Protein AF-A0A518LK91-F1 (afdb_monomer_lite)

pLDDT: mean 70.72, std 19.87, range [37.5, 97.94]

Sequence (184 aa):
MTPCEQTTQWIDAWLDNELSAEDDARLTDHCAACDACRRAWVAARALQRDFDQLAAAAERIVSDKPASRVTQEFKRQNHPTSRTWVWRIAAAVALATTIALATREFGGRPSVAPIESHSHTPVHADSEGKAAYVVADAEGIVLRHPSHGLAVQYATNRPSVQVIWLYEPTPQNESPAATTAPGA

Secondary structure (DSSP, 8-state):
--HHHHHHHHHHHHHTT---HHHHHHHHHHHHH-HHHHHHHHHHHHHHHHHHHHHHHHHHHHHS---THHHHHHTTS-----HHHHHHHHHHHHHHHHHHHHHHHH---------------------SSS--PEEEESTT-----TTS-EEEEEP-SSTT--EEEEEPPPP---------PPP-

Foldseek 3Di:
DDLLVVLVVQLVCVLVVNHDPVVVVVNVVVLVVDVVSVVVNVVSVVVSVVVVVVVVVVCVVVVPPPPCVVVVVVVPDDPPPDPVVVVVVVVVVVVVVVVVVCCVVPDDDPPDDDDPDDPDDDPDDDDDDDFDEDEDEPPDDDDPDLQGWYWYWDDDPDPVDIDIDTDDRDPPPPDPPDPDDDDD

Radius of gyration: 32.51 Å; chains: 1; bounding box: 63×72×93 Å

Structure (mmCIF, N/CA/C/O backbone):
data_AF-A0A518LK91-F1
#
_entry.id   AF-A0A518LK91-F1
#
loop_
_atom_site.group_PDB
_atom_site.id
_atom_site.type_symbol
_atom_site.label_atom_id
_atom_site.label_alt_id
_atom_site.label_comp_id
_atom_site.label_asym_id
_atom_site.label_entity_id
_atom_site.label_seq_id
_atom_site.pdbx_PDB_ins_code
_atom_site.Cartn_x
_atom_site.Cartn_y
_atom_site.Cartn_z
_atom_site.occupancy
_atom_site.B_iso_or_equiv
_atom_site.auth_seq_id
_atom_site.auth_comp_id
_atom_site.auth_asym_id
_atom_site.auth_atom_id
_atom_site.pdbx_PDB_model_num
ATOM 1 N N . MET A 1 1 ? 26.476 5.499 -10.824 1.00 67.56 1 MET A N 1
ATOM 2 C CA . MET A 1 1 ? 25.179 4.839 -10.603 1.00 67.56 1 MET A CA 1
ATOM 3 C C . MET A 1 1 ? 24.819 4.098 -11.868 1.00 67.56 1 MET A C 1
ATOM 5 O O . MET A 1 1 ? 25.008 4.657 -12.947 1.00 67.56 1 MET A O 1
ATOM 9 N N . THR A 1 2 ? 24.419 2.837 -11.767 1.00 88.88 2 THR A N 1
ATOM 10 C CA . THR A 1 2 ? 24.032 2.061 -12.952 1.00 88.88 2 THR A CA 1
ATOM 11 C C . THR A 1 2 ? 22.631 2.476 -13.428 1.00 88.88 2 THR A C 1
ATOM 13 O O . THR A 1 2 ? 21.827 2.947 -12.622 1.00 88.88 2 THR A O 1
ATOM 16 N N . PRO A 1 3 ? 22.294 2.313 -14.722 1.00 87.06 3 PRO A N 1
ATOM 17 C CA . PRO A 1 3 ? 20.954 2.633 -15.227 1.00 87.06 3 PRO A CA 1
ATOM 18 C C . PRO A 1 3 ? 19.837 1.881 -14.486 1.00 87.06 3 PRO A C 1
ATOM 20 O O . PRO A 1 3 ? 18.766 2.433 -14.245 1.00 87.06 3 PRO A O 1
ATOM 23 N N . CYS A 1 4 ? 20.107 0.643 -14.062 1.00 95.00 4 CYS A N 1
ATOM 24 C CA . CYS A 1 4 ? 19.163 -0.155 -13.285 1.00 95.00 4 CYS A CA 1
ATOM 25 C C . CYS A 1 4 ? 18.962 0.400 -11.864 1.00 95.00 4 CYS A C 1
ATOM 27 O O . CYS A 1 4 ? 17.829 0.464 -11.405 1.00 95.00 4 CYS A O 1
ATOM 29 N N . GLU A 1 5 ? 20.026 0.846 -11.185 1.00 94.88 5 GLU A N 1
ATOM 30 C CA . GLU A 1 5 ? 19.919 1.504 -9.868 1.00 94.88 5 GLU A CA 1
ATOM 31 C C . GLU A 1 5 ? 19.099 2.797 -9.941 1.00 94.88 5 GLU A C 1
ATOM 33 O O . GLU A 1 5 ? 18.259 3.044 -9.080 1.00 94.88 5 GLU A O 1
ATOM 38 N N . GLN A 1 6 ? 19.313 3.604 -10.986 1.00 95.50 6 GLN A N 1
ATOM 39 C CA . GLN A 1 6 ? 18.531 4.821 -11.222 1.00 95.50 6 GLN A CA 1
ATOM 40 C C . GLN A 1 6 ? 17.053 4.506 -11.451 1.00 95.50 6 GLN A C 1
ATOM 42 O O . GLN A 1 6 ? 16.183 5.200 -10.936 1.00 95.50 6 GLN A O 1
ATOM 47 N N . THR A 1 7 ? 16.776 3.430 -12.186 1.00 95.88 7 THR A N 1
ATOM 48 C CA . THR A 1 7 ? 15.410 2.982 -12.448 1.00 95.88 7 THR A CA 1
ATOM 49 C C . THR A 1 7 ? 14.706 2.569 -11.162 1.00 95.88 7 THR A C 1
ATOM 51 O O . THR A 1 7 ? 13.553 2.933 -10.975 1.00 95.88 7 THR A O 1
ATOM 54 N N . THR A 1 8 ? 15.386 1.870 -10.249 1.00 95.44 8 THR A N 1
ATOM 55 C CA . THR A 1 8 ? 14.811 1.543 -8.936 1.00 95.44 8 THR A CA 1
ATOM 56 C C . THR A 1 8 ? 14.416 2.804 -8.171 1.00 95.44 8 THR A C 1
ATOM 58 O O . THR A 1 8 ? 13.296 2.879 -7.686 1.00 95.44 8 THR A O 1
ATOM 61 N N . GLN A 1 9 ? 15.270 3.833 -8.153 1.00 96.62 9 GLN A N 1
ATOM 62 C CA . GLN A 1 9 ? 14.928 5.108 -7.508 1.00 96.62 9 GLN A CA 1
ATOM 63 C C . GLN A 1 9 ? 13.726 5.797 -8.161 1.00 96.62 9 GLN A C 1
ATOM 65 O O . GLN A 1 9 ? 12.906 6.381 -7.462 1.00 96.62 9 GLN A O 1
ATOM 70 N N . TRP A 1 10 ? 13.597 5.726 -9.489 1.00 97.69 10 TRP A N 1
ATOM 71 C CA . TRP A 1 10 ? 12.411 6.244 -10.175 1.00 97.69 10 TRP A CA 1
ATOM 72 C C . TRP A 1 10 ? 11.146 5.449 -9.838 1.00 97.69 10 TRP A C 1
ATOM 74 O O . TRP A 1 10 ? 10.084 6.046 -9.702 1.00 97.69 10 TRP A O 1
ATOM 84 N N . ILE A 1 11 ? 11.245 4.125 -9.680 1.00 97.12 11 ILE A N 1
ATOM 85 C CA . ILE A 1 11 ? 10.119 3.285 -9.246 1.00 97.12 11 ILE A CA 1
ATOM 86 C C . ILE A 1 11 ? 9.677 3.672 -7.830 1.00 97.12 11 ILE A C 1
ATOM 88 O O . ILE A 1 11 ? 8.478 3.818 -7.599 1.00 97.12 11 ILE A O 1
ATOM 92 N N . ASP A 1 12 ? 10.624 3.873 -6.913 1.00 96.25 12 ASP A N 1
ATOM 93 C CA . ASP A 1 12 ? 10.333 4.290 -5.538 1.00 96.25 12 ASP A CA 1
ATOM 94 C C . ASP A 1 12 ? 9.685 5.685 -5.518 1.00 96.25 12 ASP A C 1
ATOM 96 O O . ASP A 1 12 ? 8.592 5.854 -4.983 1.00 96.25 12 ASP A O 1
ATOM 100 N N . ALA A 1 13 ? 10.276 6.658 -6.221 1.00 96.50 13 ALA A N 1
ATOM 101 C CA . ALA A 1 13 ? 9.704 7.999 -6.348 1.00 96.50 13 ALA A CA 1
ATOM 102 C C . ALA A 1 13 ? 8.304 7.988 -6.988 1.00 96.50 13 ALA A C 1
ATOM 104 O O . ALA A 1 13 ? 7.465 8.826 -6.669 1.00 96.50 13 ALA A O 1
ATOM 105 N N . TRP A 1 14 ? 8.016 7.042 -7.887 1.00 96.69 14 TRP A N 1
ATOM 106 C CA . TRP A 1 14 ? 6.672 6.887 -8.440 1.00 96.69 14 TRP A CA 1
ATOM 107 C C . TRP A 1 14 ? 5.667 6.361 -7.417 1.00 96.69 14 TRP A C 1
ATOM 109 O O . TRP A 1 14 ? 4.545 6.866 -7.380 1.00 96.69 14 TRP A O 1
ATOM 119 N N . LEU A 1 15 ? 6.052 5.388 -6.583 1.00 95.50 15 LEU A N 1
ATOM 120 C CA . LEU A 1 15 ? 5.200 4.889 -5.496 1.00 95.50 15 LEU A CA 1
ATOM 121 C C . LEU A 1 15 ? 4.830 6.016 -4.520 1.00 95.50 15 LEU A C 1
ATOM 123 O O . LEU A 1 15 ? 3.692 6.083 -4.055 1.00 95.50 15 LEU A O 1
ATOM 127 N N . ASP A 1 16 ? 5.755 6.947 -4.294 1.00 95.44 16 ASP A N 1
ATOM 128 C CA . ASP A 1 16 ? 5.549 8.115 -3.436 1.00 95.44 16 ASP A CA 1
ATOM 129 C C . ASP A 1 16 ? 4.806 9.279 -4.135 1.00 95.44 16 ASP A C 1
ATOM 131 O O . ASP A 1 16 ? 4.502 10.291 -3.506 1.00 95.44 16 ASP A O 1
ATOM 135 N N . ASN A 1 17 ? 4.439 9.141 -5.418 1.00 93.81 17 ASN A N 1
ATOM 136 C CA . ASN A 1 17 ? 3.891 10.208 -6.277 1.00 93.81 17 ASN A CA 1
ATOM 137 C C . ASN A 1 17 ? 4.816 11.434 -6.436 1.00 93.81 17 ASN A C 1
ATOM 139 O O . ASN A 1 17 ? 4.355 12.541 -6.722 1.00 93.81 17 ASN A O 1
ATOM 143 N N . GLU A 1 18 ? 6.124 11.242 -6.287 1.00 96.56 18 GLU A N 1
ATOM 144 C CA . GLU A 1 18 ? 7.158 12.276 -6.418 1.00 96.56 18 GLU A CA 1
ATOM 145 C C . GLU A 1 18 ? 7.891 12.223 -7.770 1.00 96.56 18 GLU A C 1
ATOM 147 O O . GLU A 1 18 ? 8.792 13.024 -8.032 1.00 96.56 18 GLU A O 1
ATOM 152 N N . LEU A 1 19 ? 7.516 11.298 -8.661 1.00 96.06 19 LEU A N 1
ATOM 153 C CA . LEU A 1 19 ? 8.156 11.165 -9.967 1.00 96.06 19 LEU A CA 1
ATOM 154 C C . LEU A 1 19 ? 7.708 12.265 -10.941 1.00 96.06 19 LEU A C 1
ATOM 156 O O . LEU A 1 19 ? 6.518 12.480 -11.179 1.00 96.06 19 LEU A O 1
ATOM 160 N N . SER A 1 20 ? 8.682 12.938 -11.555 1.00 96.00 20 SER A N 1
ATOM 161 C CA . SER A 1 20 ? 8.429 13.933 -12.597 1.00 96.00 20 SER A CA 1
ATOM 162 C C . SER A 1 20 ? 7.960 13.279 -13.907 1.00 96.00 20 SER A C 1
ATOM 164 O O . SER A 1 20 ? 8.291 12.131 -14.201 1.00 96.00 20 SER A O 1
ATOM 166 N N . ALA A 1 21 ? 7.237 14.022 -14.752 1.00 94.06 21 ALA A N 1
ATOM 167 C CA . ALA A 1 21 ? 6.805 13.516 -16.061 1.00 94.06 21 ALA A CA 1
ATOM 168 C C . ALA A 1 21 ? 7.984 13.191 -17.001 1.00 94.06 21 ALA A C 1
ATOM 170 O O . ALA A 1 21 ? 7.893 12.288 -17.832 1.00 94.06 21 ALA A O 1
ATOM 171 N N . GLU A 1 22 ? 9.098 13.918 -16.872 1.00 94.38 22 GLU A N 1
ATOM 172 C CA . GLU A 1 22 ? 10.315 13.655 -17.646 1.00 94.38 22 GLU A CA 1
ATOM 173 C C . GLU A 1 22 ? 10.968 12.331 -17.230 1.00 94.38 22 GLU A C 1
ATOM 175 O O . GLU A 1 22 ? 11.407 11.557 -18.084 1.00 94.38 22 GLU A O 1
ATOM 180 N N . ASP A 1 23 ? 11.003 12.047 -15.928 1.00 95.38 23 ASP A N 1
ATOM 181 C CA . ASP A 1 23 ? 11.584 10.812 -15.405 1.00 95.38 23 ASP A CA 1
ATOM 182 C C . ASP A 1 23 ? 10.658 9.605 -15.598 1.00 95.38 23 ASP A C 1
ATOM 184 O O . ASP A 1 23 ? 11.152 8.506 -15.837 1.00 95.38 23 ASP A O 1
ATOM 188 N N . ASP A 1 24 ? 9.335 9.792 -15.615 1.00 95.38 24 ASP A N 1
ATOM 189 C CA . ASP A 1 24 ? 8.375 8.734 -15.972 1.00 95.38 24 ASP A CA 1
ATOM 190 C C . ASP A 1 24 ? 8.572 8.236 -17.415 1.00 95.38 24 ASP A C 1
ATOM 192 O O . ASP A 1 24 ? 8.578 7.027 -17.681 1.00 95.38 24 ASP A O 1
ATOM 196 N N . ALA A 1 25 ? 8.841 9.151 -18.353 1.00 95.50 25 ALA A N 1
ATOM 197 C CA . ALA A 1 25 ? 9.174 8.784 -19.727 1.00 95.50 25 ALA A CA 1
ATOM 198 C C . ALA A 1 25 ? 10.480 7.970 -19.798 1.00 95.50 25 ALA A C 1
ATOM 200 O O . ALA A 1 25 ? 10.547 6.966 -20.511 1.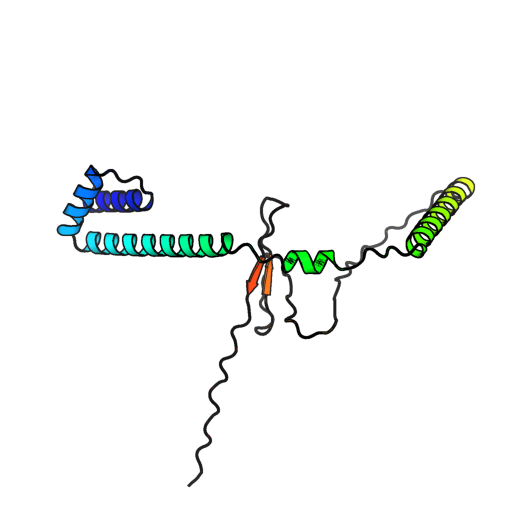00 95.50 25 ALA A O 1
ATOM 201 N N . ARG A 1 26 ? 11.503 8.358 -19.024 1.00 95.12 26 ARG A N 1
ATOM 202 C CA . ARG A 1 26 ? 12.794 7.647 -18.959 1.00 95.12 26 ARG A CA 1
ATOM 203 C C . ARG A 1 26 ? 12.679 6.277 -18.296 1.00 95.12 26 ARG A C 1
ATOM 205 O O . ARG A 1 26 ? 13.283 5.317 -18.772 1.00 95.12 26 ARG A O 1
ATOM 212 N N . LEU A 1 27 ? 11.889 6.173 -17.230 1.00 96.12 27 LEU A N 1
ATOM 213 C CA . LEU A 1 27 ? 11.551 4.912 -16.575 1.00 96.12 27 LEU A CA 1
ATOM 214 C C . LEU A 1 27 ? 10.864 3.965 -17.563 1.00 96.12 27 LEU A C 1
ATOM 216 O O . LEU A 1 27 ? 11.262 2.807 -17.699 1.00 96.12 27 LEU A O 1
ATOM 220 N N . THR A 1 28 ? 9.882 4.473 -18.307 1.00 95.31 28 THR A N 1
ATOM 221 C CA . THR A 1 28 ? 9.158 3.693 -19.316 1.00 95.31 28 THR A CA 1
ATOM 222 C C . THR A 1 28 ? 10.085 3.201 -20.430 1.00 95.31 28 THR A C 1
ATOM 224 O O . THR A 1 28 ? 10.029 2.021 -20.786 1.00 95.31 28 THR A O 1
ATOM 227 N N . ASP A 1 29 ? 10.974 4.060 -20.936 1.00 96.56 29 ASP A N 1
ATOM 228 C CA . ASP A 1 29 ? 11.963 3.700 -21.961 1.00 96.56 29 ASP A CA 1
ATOM 229 C C . ASP A 1 29 ? 12.936 2.618 -21.460 1.00 96.56 29 ASP A C 1
ATOM 231 O O . ASP A 1 29 ? 13.141 1.588 -22.110 1.00 96.56 29 ASP A O 1
ATOM 235 N N . HIS A 1 30 ? 13.453 2.760 -20.235 1.00 96.75 30 HIS A N 1
ATOM 236 C CA . HIS A 1 30 ? 14.333 1.748 -19.654 1.00 96.75 30 HIS A CA 1
ATOM 237 C C . HIS A 1 30 ? 13.618 0.408 -19.425 1.00 96.75 30 HIS A C 1
ATOM 239 O O . HIS A 1 30 ? 14.158 -0.654 -19.745 1.00 96.75 30 HIS A O 1
ATOM 245 N N . CYS A 1 31 ? 12.382 0.426 -18.920 1.00 97.00 31 CYS A N 1
ATOM 246 C CA . CYS A 1 31 ? 11.567 -0.779 -18.756 1.00 97.00 31 CYS A CA 1
ATOM 247 C C . CYS A 1 31 ? 11.222 -1.447 -20.098 1.00 97.00 31 CYS A C 1
ATOM 249 O O . CYS A 1 31 ? 10.992 -2.660 -20.132 1.00 97.00 31 CYS A O 1
ATOM 251 N N . ALA A 1 32 ? 11.209 -0.712 -21.213 1.00 96.75 32 ALA A N 1
ATOM 252 C CA . ALA A 1 32 ? 11.073 -1.309 -22.539 1.00 96.75 32 ALA A CA 1
ATOM 253 C C . ALA A 1 32 ? 12.324 -2.118 -22.927 1.00 96.75 32 ALA A C 1
ATOM 255 O O . ALA A 1 32 ? 12.188 -3.191 -23.511 1.00 96.75 32 ALA A O 1
ATOM 256 N N . ALA A 1 33 ? 13.520 -1.680 -22.528 1.00 96.38 33 ALA A N 1
ATOM 257 C CA . ALA A 1 33 ? 14.782 -2.352 -22.847 1.00 96.38 33 ALA A CA 1
ATOM 258 C C . ALA A 1 33 ? 15.219 -3.427 -21.827 1.00 96.38 33 ALA A C 1
ATOM 260 O O . ALA A 1 33 ? 15.935 -4.360 -22.191 1.00 96.38 33 ALA A O 1
ATOM 261 N N . CYS A 1 34 ? 14.806 -3.322 -20.560 1.00 97.75 34 CYS A N 1
ATOM 262 C CA . CYS A 1 34 ? 15.278 -4.179 -19.468 1.00 97.75 34 CYS A CA 1
ATOM 263 C C . CYS A 1 34 ? 14.144 -5.000 -18.833 1.00 97.75 34 CYS A C 1
ATOM 265 O O . CYS A 1 34 ? 13.328 -4.480 -18.068 1.00 97.75 34 CYS A O 1
ATOM 267 N N . ASP A 1 35 ? 14.127 -6.316 -19.074 1.00 97.81 35 ASP A N 1
ATOM 268 C CA . ASP A 1 35 ? 13.084 -7.217 -18.554 1.00 97.81 35 ASP A CA 1
ATOM 269 C C . ASP A 1 35 ? 13.068 -7.320 -17.019 1.00 97.81 35 ASP A C 1
ATOM 271 O O . ASP A 1 35 ? 12.011 -7.506 -16.410 1.00 97.81 35 ASP A O 1
ATOM 275 N N . ALA A 1 36 ? 14.227 -7.202 -16.364 1.00 96.56 36 ALA A N 1
ATOM 276 C CA . ALA A 1 36 ? 14.303 -7.217 -14.904 1.00 96.56 36 ALA A CA 1
ATOM 277 C C . ALA A 1 36 ? 13.586 -5.998 -14.305 1.00 96.56 36 ALA A C 1
ATOM 279 O O . ALA A 1 36 ? 12.691 -6.161 -13.473 1.00 96.56 36 ALA A O 1
ATOM 280 N N . CYS A 1 37 ? 13.907 -4.801 -14.798 1.00 97.38 37 CYS A N 1
ATOM 281 C CA . CYS A 1 37 ? 13.259 -3.561 -14.383 1.00 97.38 37 CYS A CA 1
ATOM 282 C C . CYS A 1 37 ? 11.781 -3.524 -14.786 1.00 97.38 37 CYS A C 1
ATOM 284 O O . CYS A 1 37 ? 10.951 -3.054 -14.014 1.00 97.38 37 CYS A O 1
ATOM 286 N N . ARG A 1 38 ? 11.411 -4.088 -15.944 1.00 97.94 38 ARG A N 1
ATOM 287 C CA . ARG A 1 38 ? 10.003 -4.220 -16.349 1.00 97.94 38 ARG A CA 1
ATOM 288 C C . ARG A 1 38 ? 9.192 -5.038 -15.348 1.00 97.94 38 ARG A C 1
ATOM 290 O O . ARG A 1 38 ? 8.091 -4.639 -14.983 1.00 97.94 38 ARG A O 1
ATOM 297 N N . ARG A 1 39 ? 9.725 -6.174 -14.887 1.00 97.94 39 ARG A N 1
ATOM 298 C CA . ARG A 1 39 ? 9.055 -7.012 -13.878 1.00 97.94 39 ARG A CA 1
ATOM 299 C C . ARG A 1 39 ? 8.913 -6.288 -12.543 1.00 97.94 39 ARG A C 1
ATOM 301 O O . ARG A 1 39 ? 7.832 -6.334 -11.964 1.00 97.94 39 ARG A O 1
ATOM 308 N N . ALA A 1 40 ? 9.963 -5.599 -12.095 1.00 97.12 40 ALA A N 1
ATOM 309 C CA . ALA A 1 40 ? 9.909 -4.782 -10.884 1.00 97.12 40 ALA A CA 1
ATOM 310 C C . ALA A 1 40 ? 8.828 -3.694 -10.993 1.00 97.12 40 ALA A C 1
ATOM 312 O O . ALA A 1 40 ? 8.008 -3.540 -10.093 1.00 97.12 40 ALA A O 1
ATOM 313 N N . TRP A 1 41 ? 8.751 -3.019 -12.139 1.00 97.19 41 TRP A N 1
ATOM 314 C CA . TRP A 1 41 ? 7.755 -1.984 -12.389 1.00 97.19 41 TRP A CA 1
ATOM 315 C C . TRP A 1 41 ? 6.313 -2.505 -12.397 1.00 97.19 41 TRP A C 1
ATOM 317 O O . TRP A 1 41 ? 5.416 -1.902 -11.809 1.00 97.19 41 TRP A O 1
ATOM 327 N N . VAL A 1 42 ? 6.080 -3.665 -13.015 1.00 97.62 42 VAL A N 1
ATOM 328 C CA . VAL A 1 42 ? 4.767 -4.329 -12.984 1.00 97.62 42 VAL A CA 1
ATOM 329 C C . VAL A 1 42 ? 4.372 -4.708 -11.553 1.00 97.62 42 VAL A C 1
ATOM 331 O O . VAL A 1 42 ? 3.210 -4.534 -11.185 1.00 97.62 42 VAL A O 1
ATOM 334 N N . ALA A 1 43 ? 5.319 -5.188 -10.742 1.00 97.12 43 ALA A N 1
ATOM 335 C CA . ALA A 1 43 ? 5.074 -5.508 -9.338 1.00 97.12 43 ALA A CA 1
ATOM 336 C C . ALA A 1 43 ? 4.737 -4.254 -8.513 1.00 97.12 43 ALA A C 1
ATOM 338 O O . ALA A 1 43 ? 3.754 -4.268 -7.775 1.00 97.12 43 ALA A O 1
ATOM 339 N N . ALA A 1 44 ? 5.468 -3.151 -8.701 1.00 96.38 44 ALA A N 1
ATOM 340 C CA . ALA A 1 44 ? 5.177 -1.871 -8.051 1.00 96.38 44 ALA A CA 1
ATOM 341 C C . ALA A 1 44 ? 3.768 -1.356 -8.401 1.00 96.38 44 ALA A C 1
ATOM 343 O O . ALA A 1 44 ? 2.999 -0.978 -7.521 1.00 96.38 44 ALA A O 1
ATOM 344 N N . ARG A 1 45 ? 3.359 -1.445 -9.674 1.00 96.44 45 ARG A N 1
ATOM 345 C CA . ARG A 1 45 ? 1.989 -1.097 -10.099 1.00 96.44 45 ARG A CA 1
ATOM 346 C C . ARG A 1 45 ? 0.915 -2.022 -9.532 1.00 96.44 45 ARG A C 1
ATOM 348 O O . ARG A 1 45 ? -0.233 -1.610 -9.383 1.00 96.44 45 ARG A O 1
ATOM 355 N N . ALA A 1 46 ? 1.231 -3.291 -9.281 1.00 96.94 46 ALA A N 1
ATOM 356 C CA . ALA A 1 46 ? 0.309 -4.186 -8.588 1.00 96.94 46 ALA A CA 1
ATOM 357 C C . ALA A 1 46 ? 0.130 -3.749 -7.129 1.00 96.94 46 ALA A C 1
ATOM 359 O O . ALA A 1 46 ? -1.005 -3.563 -6.707 1.00 96.94 46 ALA A O 1
ATOM 360 N N . LEU A 1 47 ? 1.233 -3.465 -6.434 1.00 95.25 47 LEU A N 1
ATOM 361 C CA . LEU A 1 47 ? 1.218 -2.978 -5.056 1.00 95.25 47 LEU A CA 1
ATOM 362 C C . LEU A 1 47 ? 0.418 -1.673 -4.905 1.00 95.25 47 LEU A C 1
ATOM 364 O O . LEU A 1 47 ? -0.418 -1.573 -4.012 1.00 95.25 47 LEU A O 1
ATOM 368 N N . GLN A 1 48 ? 0.606 -0.707 -5.809 1.00 95.81 48 GLN A N 1
ATOM 369 C CA . GLN A 1 48 ? -0.152 0.549 -5.780 1.00 95.81 48 GLN A CA 1
ATOM 370 C C . GLN A 1 48 ? -1.665 0.314 -5.899 1.00 95.81 48 GLN A C 1
ATOM 372 O O . GLN A 1 48 ? -2.448 0.891 -5.150 1.00 95.81 48 GLN A O 1
ATOM 377 N N . ARG A 1 49 ? -2.087 -0.597 -6.787 1.00 96.19 49 ARG A N 1
ATOM 378 C CA . ARG A 1 49 ? -3.507 -0.956 -6.935 1.00 96.19 49 ARG A CA 1
ATOM 379 C C . ARG A 1 49 ? -4.077 -1.616 -5.683 1.00 96.19 49 ARG A C 1
ATOM 381 O O . ARG A 1 49 ? -5.260 -1.432 -5.400 1.00 96.19 49 ARG A O 1
ATOM 388 N N . ASP A 1 50 ? -3.275 -2.392 -4.963 1.00 95.69 50 ASP A N 1
ATOM 389 C CA . ASP A 1 50 ? -3.701 -3.001 -3.703 1.00 95.69 50 ASP A CA 1
ATOM 390 C C . ASP A 1 50 ? -3.896 -1.924 -2.624 1.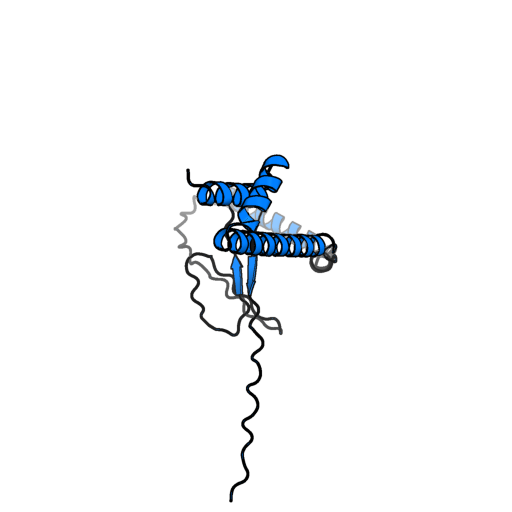00 95.69 50 ASP A C 1
ATOM 392 O O . ASP A 1 50 ? -4.898 -1.951 -1.905 1.00 95.69 50 ASP A O 1
ATOM 396 N N . PHE A 1 51 ? -3.013 -0.919 -2.566 1.00 93.75 51 PHE A N 1
ATOM 397 C CA . PHE A 1 51 ? -3.199 0.245 -1.695 1.00 93.75 51 PHE A CA 1
ATOM 398 C C . PHE A 1 51 ? -4.452 1.049 -2.047 1.00 93.75 51 PHE A C 1
ATOM 400 O O . PHE A 1 51 ? -5.217 1.387 -1.144 1.00 93.75 51 PHE A O 1
ATOM 407 N N . ASP A 1 52 ? -4.723 1.283 -3.330 1.00 94.44 52 ASP A N 1
ATOM 408 C CA . ASP A 1 52 ? -5.940 1.979 -3.768 1.00 94.44 52 ASP A CA 1
ATOM 409 C C . ASP A 1 52 ? -7.211 1.206 -3.372 1.00 94.44 52 ASP A C 1
ATOM 411 O O . ASP A 1 52 ? -8.195 1.787 -2.908 1.00 94.44 52 ASP A O 1
ATOM 415 N N . GLN A 1 53 ? -7.197 -0.126 -3.496 1.00 94.50 53 GLN A N 1
ATOM 416 C CA . GLN A 1 53 ? -8.313 -0.975 -3.065 1.00 94.50 53 GLN A CA 1
ATOM 417 C C . GLN A 1 53 ? -8.522 -0.936 -1.550 1.00 94.50 53 GLN A C 1
ATOM 419 O O . GLN A 1 53 ? -9.667 -0.879 -1.089 1.00 94.50 53 GLN A O 1
ATOM 424 N N . LEU A 1 54 ? -7.435 -0.951 -0.773 1.00 93.88 54 LEU A N 1
ATOM 425 C CA . LEU A 1 54 ? -7.485 -0.809 0.681 1.00 93.88 54 LEU A CA 1
ATOM 426 C C . LEU A 1 54 ? -8.015 0.569 1.085 1.00 93.88 54 LEU A C 1
ATOM 428 O O . LEU A 1 54 ? -8.878 0.647 1.960 1.00 93.88 54 LEU A O 1
ATOM 432 N N . ALA A 1 55 ? -7.571 1.636 0.420 1.00 93.25 55 ALA A N 1
ATOM 433 C CA . ALA A 1 55 ? -8.069 2.989 0.643 1.00 93.25 55 ALA A CA 1
ATOM 434 C C . ALA A 1 55 ? -9.575 3.082 0.350 1.00 93.25 55 ALA A C 1
ATOM 436 O O . ALA A 1 55 ? -10.341 3.546 1.195 1.00 93.25 55 ALA A O 1
ATOM 437 N N . ALA A 1 56 ? -10.031 2.532 -0.779 1.00 91.75 56 ALA A N 1
ATOM 438 C CA . ALA A 1 56 ? -11.451 2.478 -1.128 1.00 91.75 56 ALA A CA 1
ATOM 439 C C . ALA A 1 56 ? -12.278 1.613 -0.155 1.00 91.75 56 ALA A C 1
ATOM 441 O O . ALA A 1 56 ? -13.459 1.873 0.085 1.00 91.75 56 ALA A O 1
ATOM 442 N N . ALA A 1 57 ? -11.699 0.550 0.410 1.00 88.75 57 ALA A N 1
ATOM 443 C CA . ALA A 1 57 ? -12.345 -0.239 1.457 1.00 88.75 57 ALA A CA 1
ATOM 444 C C . ALA A 1 57 ? -12.460 0.544 2.773 1.00 88.75 57 ALA A C 1
ATOM 446 O O . ALA A 1 57 ? -13.529 0.549 3.384 1.00 88.75 57 ALA A O 1
ATOM 447 N N . ALA A 1 58 ? -11.400 1.244 3.176 1.00 88.19 58 ALA A N 1
ATOM 448 C CA . ALA A 1 58 ? -11.401 2.090 4.363 1.00 88.19 58 ALA A CA 1
ATOM 449 C C . ALA A 1 58 ? -12.420 3.232 4.240 1.00 88.19 58 ALA A C 1
ATOM 451 O O . ALA A 1 58 ? -13.189 3.473 5.170 1.00 88.19 58 ALA A O 1
ATOM 452 N N . GLU A 1 59 ? -12.495 3.883 3.078 1.00 90.69 59 GLU A N 1
ATOM 453 C CA . GLU A 1 59 ? -13.467 4.947 2.826 1.00 90.69 59 GLU A CA 1
ATOM 454 C C . GLU A 1 59 ? -14.910 4.439 2.909 1.00 90.69 59 GLU A C 1
ATOM 456 O O . GLU A 1 59 ? -15.759 5.122 3.482 1.00 90.69 59 GLU A O 1
ATOM 461 N N . ARG A 1 60 ? -15.192 3.216 2.436 1.00 85.31 60 ARG A N 1
ATOM 462 C CA . ARG A 1 60 ? -16.507 2.576 2.617 1.00 85.31 60 ARG A CA 1
ATOM 463 C C . ARG A 1 60 ? -16.839 2.344 4.086 1.00 85.31 60 ARG A C 1
ATOM 465 O O . ARG A 1 60 ? -17.950 2.654 4.488 1.00 85.31 60 ARG A O 1
ATOM 472 N N . ILE A 1 61 ? -15.888 1.866 4.889 1.00 80.62 61 ILE A N 1
ATOM 473 C CA . ILE A 1 61 ? -16.095 1.631 6.330 1.00 80.62 61 ILE A CA 1
ATOM 474 C C . ILE A 1 61 ? -16.368 2.943 7.078 1.00 80.62 61 ILE A C 1
ATOM 476 O O . ILE A 1 61 ? -17.185 2.970 7.994 1.00 80.62 61 ILE A O 1
ATOM 480 N N . VAL A 1 62 ? -15.694 4.033 6.703 1.00 83.62 62 VAL A N 1
ATOM 481 C CA . VAL A 1 62 ? -15.896 5.354 7.323 1.00 83.62 62 VAL A CA 1
ATOM 482 C C . VAL A 1 62 ? -17.196 6.012 6.845 1.00 83.62 62 VAL A C 1
ATOM 484 O O . VAL A 1 62 ? -17.885 6.666 7.632 1.00 83.62 62 VAL A O 1
ATOM 487 N N . SER A 1 63 ? -17.527 5.856 5.560 1.00 80.31 63 SER A N 1
ATOM 488 C CA . SER A 1 63 ? -18.695 6.481 4.922 1.00 80.31 63 SER A CA 1
ATOM 489 C C . SER A 1 63 ? -19.999 5.746 5.201 1.00 80.31 63 SER A C 1
ATOM 491 O O . SER A 1 63 ? -21.052 6.390 5.267 1.00 80.31 63 SER A O 1
ATOM 493 N N . ASP A 1 64 ? -19.944 4.430 5.428 1.00 74.94 64 ASP A N 1
ATOM 494 C CA . ASP A 1 64 ? -20.987 3.721 6.156 1.00 74.94 64 ASP A CA 1
ATOM 495 C C . ASP A 1 64 ? -21.006 4.320 7.555 1.00 74.94 64 ASP A C 1
ATOM 497 O O . ASP A 1 64 ? -20.288 3.883 8.453 1.00 74.94 64 ASP A O 1
ATOM 501 N N . LYS A 1 65 ? -21.819 5.376 7.726 1.00 59.16 65 LYS A N 1
ATOM 502 C CA . LYS A 1 65 ? -22.154 5.947 9.030 1.00 59.16 65 LYS A CA 1
ATOM 503 C C . LYS A 1 65 ? -22.326 4.754 9.952 1.00 59.16 65 LYS A C 1
ATOM 505 O O . LYS A 1 65 ? -23.263 3.992 9.689 1.00 59.16 65 LYS A O 1
ATOM 510 N N . PRO A 1 66 ? -21.465 4.561 10.972 1.00 57.28 66 PRO A N 1
ATOM 511 C CA . PRO A 1 66 ? -21.617 3.436 11.866 1.00 57.28 66 PRO A CA 1
ATOM 512 C C . PRO A 1 66 ? -23.030 3.576 12.384 1.00 57.28 66 PRO A C 1
ATOM 514 O O . PRO A 1 66 ? -23.356 4.572 13.043 1.00 57.28 66 PRO A O 1
ATOM 517 N N . ALA A 1 67 ? -23.903 2.665 11.943 1.00 52.12 67 ALA A N 1
ATOM 518 C CA . ALA A 1 67 ? -25.292 2.702 12.324 1.00 52.12 67 ALA A CA 1
ATOM 519 C C . ALA A 1 67 ? -25.244 2.837 13.837 1.00 52.12 67 ALA A C 1
ATOM 521 O O . ALA A 1 67 ? -24.528 2.093 14.509 1.00 52.12 67 ALA A O 1
ATOM 522 N N . SER A 1 68 ? -25.935 3.845 14.347 1.00 50.06 68 SER A N 1
ATOM 523 C CA . SER A 1 68 ? -26.015 4.283 15.739 1.00 50.06 68 SER A CA 1
ATOM 524 C C . SER A 1 68 ? -26.454 3.192 16.735 1.00 50.06 68 SER A C 1
ATOM 526 O O . SER A 1 68 ? -26.890 3.499 17.839 1.00 50.06 68 SER A O 1
ATOM 528 N N . ARG A 1 69 ? -26.353 1.915 16.362 1.00 51.28 69 ARG A N 1
ATOM 529 C CA . ARG A 1 69 ? -26.650 0.709 17.117 1.00 51.28 69 ARG A CA 1
ATOM 530 C C . ARG A 1 69 ? -25.726 0.536 18.319 1.00 51.28 69 ARG A C 1
ATOM 532 O O . ARG A 1 69 ? -26.221 0.193 19.379 1.00 51.28 69 ARG A O 1
ATOM 539 N N . VAL A 1 70 ? -24.433 0.866 18.231 1.00 54.38 70 VAL A N 1
ATOM 540 C CA . VAL A 1 70 ? -23.536 0.661 19.392 1.00 54.38 70 VAL A CA 1
ATOM 541 C C . VAL A 1 70 ? -23.732 1.725 20.483 1.00 54.38 70 VAL A C 1
ATOM 543 O O . VAL A 1 70 ? -23.560 1.434 21.662 1.00 54.38 70 VAL A O 1
ATOM 546 N N . THR A 1 71 ? -24.169 2.943 20.145 1.00 48.84 71 THR A N 1
ATOM 547 C CA . THR A 1 71 ? -24.402 4.007 21.143 1.00 48.84 71 THR A CA 1
ATOM 548 C C . THR A 1 71 ? -25.857 4.151 21.595 1.00 48.84 71 THR A C 1
ATOM 550 O O . THR A 1 71 ? -26.091 4.735 22.656 1.00 48.84 71 THR A O 1
ATOM 553 N N . GLN A 1 72 ? -26.846 3.615 20.866 1.00 48.16 72 GLN A N 1
ATOM 554 C CA . GLN A 1 72 ? -28.240 3.628 21.334 1.00 48.16 72 GLN A CA 1
ATOM 555 C C . GLN A 1 72 ? -28.550 2.558 22.386 1.00 48.16 72 GLN A C 1
ATOM 557 O O . GLN A 1 72 ? -29.396 2.818 23.244 1.00 48.16 72 GLN A O 1
ATOM 562 N N . GLU A 1 73 ? -27.856 1.416 22.386 1.00 50.16 73 GLU A N 1
ATOM 563 C CA . GLU A 1 73 ? -28.091 0.360 23.382 1.00 50.16 73 GLU A CA 1
ATOM 564 C C . GLU A 1 73 ? -27.669 0.807 24.799 1.00 50.16 73 GLU A C 1
ATOM 566 O O . GLU A 1 73 ? -28.375 0.553 25.773 1.00 50.16 73 GLU A O 1
ATOM 571 N N . PHE A 1 74 ? -26.578 1.576 24.925 1.00 52.22 74 PHE A N 1
ATOM 572 C CA . PHE A 1 74 ? -26.082 2.045 26.228 1.00 52.22 74 PHE A CA 1
ATOM 573 C C . PHE A 1 74 ? -26.822 3.264 26.794 1.00 52.22 74 PHE A C 1
ATOM 575 O O . PHE A 1 74 ? -26.788 3.491 28.000 1.00 52.22 74 PHE A O 1
ATOM 582 N N . LYS A 1 75 ? -27.531 4.047 25.969 1.00 48.25 75 LYS A N 1
ATOM 583 C CA . LYS A 1 75 ? -28.285 5.222 26.455 1.00 48.25 75 LYS A CA 1
ATOM 584 C C . LYS A 1 75 ? -29.695 4.908 26.961 1.00 48.25 75 LYS A C 1
ATOM 586 O O . LYS A 1 75 ? -30.365 5.814 27.451 1.00 48.25 75 LYS A O 1
ATOM 591 N N . ARG A 1 76 ? -30.160 3.657 26.862 1.00 50.41 76 ARG A N 1
ATOM 592 C CA . ARG A 1 76 ? -31.500 3.252 27.330 1.00 50.41 76 ARG A CA 1
ATOM 593 C C . ARG A 1 76 ? -31.531 2.535 28.675 1.00 50.41 76 ARG A C 1
ATOM 595 O O . ARG A 1 76 ? -32.623 2.270 29.169 1.00 50.41 76 ARG A O 1
ATOM 602 N N . GLN A 1 77 ? -30.388 2.277 29.306 1.00 54.75 77 GLN A N 1
ATOM 603 C CA . GLN A 1 77 ? -30.364 1.647 30.623 1.00 54.75 77 GLN A CA 1
ATOM 604 C C . GLN A 1 77 ? -30.093 2.683 31.723 1.00 54.75 77 GLN A C 1
ATOM 606 O O . GLN A 1 77 ? -28.982 3.163 31.907 1.00 54.75 77 GLN A O 1
ATOM 611 N N . ASN A 1 78 ? -31.153 2.965 32.484 1.00 52.56 78 ASN A N 1
ATOM 612 C CA . ASN A 1 78 ? -31.124 3.413 33.877 1.00 52.56 78 ASN A CA 1
ATOM 613 C C . ASN A 1 78 ? -30.731 4.869 34.180 1.00 52.56 78 ASN A C 1
ATOM 615 O O . ASN A 1 78 ? -29.756 5.135 34.876 1.00 52.56 78 ASN A O 1
ATOM 619 N N . HIS A 1 79 ? -31.637 5.801 33.881 1.00 50.12 79 HIS A N 1
ATOM 620 C CA . HIS A 1 79 ? -31.956 6.816 34.890 1.00 50.12 79 HIS A CA 1
ATOM 621 C C . HIS A 1 79 ? -33.197 6.352 35.662 1.00 50.12 79 HIS A C 1
ATOM 623 O O . HIS A 1 79 ? -34.311 6.536 35.168 1.00 50.12 79 HIS A O 1
ATOM 629 N N . PRO A 1 80 ? -33.058 5.735 36.854 1.00 49.31 80 PRO A N 1
ATOM 630 C CA . PRO A 1 80 ? -34.202 5.534 37.726 1.00 49.31 80 PRO A CA 1
ATOM 631 C C . PRO A 1 80 ? -34.655 6.912 38.221 1.00 49.31 80 PRO A C 1
ATOM 633 O O . PRO A 1 80 ? -34.133 7.452 39.192 1.00 49.31 80 PRO A O 1
ATOM 636 N N . THR A 1 81 ? -35.653 7.493 37.561 1.00 58.19 81 THR A N 1
ATOM 637 C CA . THR A 1 81 ? -36.356 8.715 37.990 1.00 58.19 81 THR A CA 1
ATOM 638 C C . THR A 1 81 ? -37.257 8.471 39.206 1.00 58.19 81 THR A C 1
ATOM 640 O O . THR A 1 81 ? -38.198 9.220 39.471 1.00 58.19 81 THR A O 1
ATOM 643 N N . SER A 1 82 ? -36.991 7.427 39.992 1.00 59.66 82 SER A N 1
ATOM 644 C CA . SER A 1 82 ? -37.757 7.131 41.186 1.00 59.66 82 SER A CA 1
ATOM 645 C C . SER A 1 82 ? -37.202 7.932 42.360 1.00 59.66 82 SER A C 1
ATOM 647 O O . SER A 1 82 ? -36.048 7.785 42.763 1.00 59.66 82 SER A O 1
ATOM 649 N N . ARG A 1 83 ? -38.075 8.749 42.956 1.00 65.75 83 ARG A N 1
ATOM 650 C CA . ARG A 1 83 ? -37.892 9.521 44.201 1.00 65.75 83 ARG A CA 1
ATOM 651 C C . ARG A 1 83 ? -37.137 8.753 45.302 1.00 65.75 83 ARG A C 1
ATOM 653 O O . ARG A 1 83 ? -36.445 9.361 46.107 1.00 65.75 83 ARG A O 1
ATOM 660 N N . THR A 1 84 ? -37.210 7.424 45.302 1.00 69.81 84 THR A N 1
ATOM 661 C CA . THR A 1 84 ? -36.466 6.509 46.179 1.00 69.81 84 THR A CA 1
ATOM 662 C C . THR A 1 84 ? -34.937 6.609 46.068 1.00 69.81 84 THR A C 1
ATOM 664 O O . THR A 1 84 ? -34.268 6.444 47.082 1.00 69.81 84 THR A O 1
ATOM 667 N N . TRP A 1 85 ? -34.356 6.915 44.901 1.00 72.38 85 TRP A N 1
ATOM 668 C CA . TRP A 1 85 ? -32.895 7.040 44.742 1.00 72.38 85 TRP A CA 1
ATOM 669 C C . TRP A 1 85 ? -32.349 8.286 45.449 1.00 72.38 85 TRP A C 1
ATOM 671 O O . TRP A 1 85 ? -31.350 8.214 46.161 1.00 72.38 85 TRP A O 1
ATOM 681 N N . VAL A 1 86 ? -33.083 9.400 45.356 1.00 77.19 86 VAL A N 1
ATOM 682 C CA . VAL A 1 86 ? -32.768 10.645 46.075 1.00 77.19 86 VAL A CA 1
ATOM 683 C C . VAL A 1 86 ? -32.800 10.424 47.591 1.00 77.19 86 VAL A C 1
ATOM 685 O O . VAL A 1 86 ? -31.902 10.879 48.295 1.00 77.19 86 VAL A O 1
ATOM 688 N N . TRP A 1 87 ? -33.770 9.654 48.101 1.00 78.75 87 TRP A N 1
ATOM 689 C CA . TRP A 1 87 ? -33.826 9.293 49.524 1.00 78.75 87 TRP A CA 1
ATOM 690 C C . TRP A 1 87 ? -32.649 8.418 49.973 1.00 78.75 87 TRP A C 1
ATOM 692 O O . TRP A 1 87 ? -32.165 8.588 51.090 1.00 78.75 87 TRP A O 1
ATOM 702 N N . ARG A 1 88 ? -32.139 7.525 49.113 1.00 77.44 88 ARG A N 1
ATOM 703 C CA . ARG A 1 88 ? -30.956 6.703 49.435 1.00 77.44 88 ARG A CA 1
ATOM 704 C C . ARG A 1 88 ? -29.683 7.542 49.520 1.00 77.44 88 ARG A C 1
ATOM 706 O O . ARG A 1 88 ? -28.885 7.319 50.426 1.00 77.44 88 ARG A O 1
ATOM 713 N N . ILE A 1 89 ? -29.523 8.533 48.641 1.00 80.12 89 ILE A N 1
ATOM 714 C CA . ILE A 1 89 ? -28.399 9.479 48.717 1.00 80.12 89 ILE A CA 1
ATOM 715 C C . ILE A 1 89 ? -28.512 10.345 49.971 1.00 80.12 89 ILE A C 1
ATOM 717 O O . ILE A 1 89 ? -27.536 10.475 50.703 1.00 80.12 89 ILE A O 1
ATOM 721 N N . ALA A 1 90 ? -29.699 10.881 50.264 1.00 79.94 90 ALA A N 1
ATOM 722 C CA . ALA A 1 90 ? -29.915 11.688 51.463 1.00 79.94 90 ALA A CA 1
ATOM 723 C C . ALA A 1 90 ? -29.597 10.905 52.750 1.00 79.94 90 ALA A C 1
ATOM 725 O O . ALA A 1 90 ? -28.919 11.425 53.635 1.00 79.94 90 ALA A O 1
ATOM 726 N N . ALA A 1 91 ? -30.010 9.635 52.828 1.00 82.25 91 ALA A N 1
ATOM 727 C CA . ALA A 1 91 ? -29.694 8.763 53.957 1.00 82.25 91 ALA A CA 1
ATOM 728 C C . ALA A 1 91 ? -28.186 8.477 54.079 1.00 82.25 91 ALA A C 1
ATOM 730 O O . ALA A 1 91 ? -27.645 8.525 55.183 1.00 82.25 91 ALA A O 1
ATOM 731 N N . ALA A 1 92 ? -27.492 8.228 52.963 1.00 82.50 92 ALA A N 1
ATOM 732 C CA . ALA A 1 92 ? -26.047 7.994 52.964 1.00 82.50 92 ALA A CA 1
ATOM 733 C C . ALA A 1 92 ? -25.259 9.236 53.414 1.00 82.50 92 ALA A C 1
ATOM 735 O O . ALA A 1 92 ? -24.326 9.124 54.209 1.00 82.50 92 ALA A O 1
ATOM 736 N N . VAL A 1 93 ? -25.666 10.425 52.958 1.00 85.88 93 VAL A N 1
ATOM 737 C CA . VAL A 1 93 ? -25.049 11.696 53.363 1.00 85.88 93 VAL A CA 1
ATOM 738 C C . VAL A 1 93 ? -25.274 11.962 54.850 1.00 85.88 93 VAL A C 1
ATOM 740 O O . VAL A 1 93 ? -24.320 12.320 55.542 1.00 85.88 93 VAL A O 1
ATOM 743 N N . ALA A 1 94 ? -26.491 11.741 55.359 1.00 86.75 94 ALA A N 1
ATOM 744 C CA . ALA A 1 94 ? -26.804 11.890 56.781 1.00 86.75 94 ALA A CA 1
ATOM 745 C C . ALA A 1 94 ? -25.976 10.930 57.652 1.00 86.75 94 ALA A C 1
ATOM 747 O O . ALA A 1 94 ? -25.395 11.341 58.656 1.00 86.75 94 ALA A O 1
ATOM 748 N N . LEU A 1 95 ? -25.841 9.667 57.232 1.00 85.25 95 LEU A N 1
ATOM 749 C CA . LEU A 1 95 ? -25.010 8.690 57.932 1.00 85.25 95 LEU A CA 1
ATOM 750 C C . LEU A 1 95 ? -23.538 9.136 57.964 1.00 85.25 95 LEU A C 1
ATOM 752 O O . LEU A 1 95 ? -22.931 9.184 59.033 1.00 85.25 95 LEU A O 1
ATOM 756 N N . ALA A 1 96 ? -22.978 9.547 56.824 1.00 82.25 96 ALA A N 1
ATOM 757 C CA . ALA A 1 96 ? -21.595 10.014 56.743 1.00 82.25 96 ALA A CA 1
ATOM 758 C C . ALA A 1 96 ? -21.338 11.251 57.621 1.00 82.25 96 ALA A C 1
ATOM 760 O O . ALA A 1 96 ? -20.299 11.335 58.277 1.00 82.25 96 ALA A O 1
ATOM 761 N N . THR A 1 97 ? -22.294 12.183 57.696 1.00 81.62 97 THR A N 1
ATOM 762 C CA . THR A 1 97 ? -22.171 13.359 58.575 1.00 81.62 97 THR A CA 1
ATOM 763 C C . THR A 1 97 ? -22.235 12.982 60.051 1.00 81.62 97 THR A C 1
ATOM 765 O O . THR A 1 97 ? -21.440 13.505 60.832 1.00 81.62 97 THR A O 1
ATOM 768 N N . THR A 1 98 ? -23.101 12.041 60.445 1.00 78.56 98 THR A N 1
ATOM 769 C CA . THR A 1 98 ? -23.131 11.553 61.837 1.00 78.56 98 THR A CA 1
ATOM 770 C C . THR A 1 98 ? -21.841 10.837 62.234 1.00 78.56 98 THR A C 1
ATOM 772 O O . THR A 1 98 ? -21.330 11.082 63.324 1.00 78.56 98 THR A O 1
ATOM 775 N N . ILE A 1 99 ? -21.256 10.031 61.338 1.00 79.12 99 ILE A N 1
ATOM 776 C CA . ILE A 1 99 ? -19.969 9.361 61.576 1.00 79.12 99 ILE A CA 1
ATOM 777 C C . ILE A 1 99 ? -18.846 10.396 61.701 1.00 79.12 99 ILE A C 1
ATOM 779 O O . ILE A 1 99 ? -18.069 10.333 62.648 1.00 79.12 99 ILE A O 1
ATOM 783 N N . ALA A 1 100 ? -18.783 11.384 60.803 1.00 77.62 100 ALA A N 1
ATOM 784 C CA . ALA A 1 100 ? -17.760 12.428 60.847 1.00 77.62 100 ALA A CA 1
ATOM 785 C C . ALA A 1 100 ? -17.820 13.251 62.149 1.00 77.62 100 ALA A C 1
ATOM 787 O O . ALA A 1 100 ? -16.787 13.516 62.768 1.00 77.62 100 ALA A O 1
ATOM 788 N N . LEU A 1 101 ? -19.024 13.608 62.607 1.00 78.19 101 LEU A N 1
ATOM 789 C CA . LEU A 1 101 ? -19.218 14.311 63.880 1.00 78.19 101 LEU A CA 1
ATOM 790 C C . LEU A 1 101 ? -18.853 13.426 65.081 1.00 78.19 101 LEU A C 1
ATOM 792 O O . LEU A 1 101 ? -18.156 13.888 65.981 1.00 78.19 101 LEU A O 1
ATOM 796 N N . ALA A 1 102 ? -19.226 12.144 65.063 1.00 75.06 102 ALA A N 1
ATOM 797 C CA . ALA A 1 102 ? -18.853 11.196 66.112 1.00 75.06 102 ALA A CA 1
ATOM 798 C C . ALA A 1 102 ? -17.330 10.986 66.194 1.00 75.06 102 ALA A C 1
ATOM 800 O O . ALA A 1 102 ? -16.768 10.967 67.287 1.00 75.06 102 ALA A O 1
ATOM 801 N N . THR A 1 103 ? -16.631 10.907 65.055 1.00 69.12 103 THR A N 1
ATOM 802 C CA . THR A 1 103 ? -15.160 10.804 65.042 1.00 69.12 103 THR A CA 1
ATOM 803 C C . THR A 1 103 ? -14.470 12.056 65.578 1.00 69.12 103 THR A C 1
ATOM 805 O O . THR A 1 103 ? -13.377 11.951 66.126 1.00 69.12 103 THR A O 1
ATOM 808 N N . ARG A 1 104 ? -15.106 13.229 65.464 1.00 73.06 104 ARG A N 1
ATOM 809 C CA . ARG A 1 104 ? -14.548 14.504 65.930 1.00 73.06 104 ARG A CA 1
ATOM 810 C C . ARG A 1 104 ? -14.641 14.670 67.448 1.00 73.06 104 ARG A C 1
ATOM 812 O O . ARG A 1 104 ? -13.729 15.242 68.034 1.00 73.06 104 ARG A O 1
ATOM 819 N N . GLU A 1 105 ? -15.705 14.159 68.065 1.00 73.38 105 GLU A N 1
ATOM 820 C CA . GLU A 1 105 ? -15.925 14.260 69.516 1.00 73.38 105 GLU A CA 1
ATOM 821 C C . GLU A 1 105 ? -15.303 13.091 70.308 1.00 73.38 105 GLU A C 1
ATOM 823 O O . GLU A 1 105 ? -15.023 13.249 71.493 1.00 73.38 105 GLU A O 1
ATOM 828 N N . PHE A 1 106 ? -15.061 11.925 69.683 1.00 64.12 106 PHE A N 1
ATOM 829 C CA . PHE A 1 106 ? -14.726 10.688 70.417 1.00 64.12 106 PHE A CA 1
ATOM 830 C C . PHE A 1 106 ? -13.460 9.906 69.997 1.00 64.12 106 PHE A C 1
ATOM 832 O O . PHE A 1 106 ? -13.154 8.909 70.649 1.00 64.12 106 PHE A O 1
ATOM 839 N N . GLY A 1 107 ? -12.678 10.296 68.981 1.00 47.78 107 GLY A N 1
ATOM 840 C CA . GLY A 1 107 ? -11.456 9.551 68.599 1.00 47.78 107 GLY A CA 1
ATOM 841 C C . GLY A 1 107 ? -10.258 10.481 68.395 1.00 47.78 107 GLY A C 1
ATOM 842 O O . GLY A 1 107 ? -10.277 11.326 67.514 1.00 47.78 107 GLY A O 1
ATOM 843 N N . GLY A 1 108 ? -9.162 10.418 69.156 1.00 57.50 108 GLY A N 1
ATOM 844 C CA . GLY A 1 108 ? -8.414 9.193 69.423 1.00 57.50 108 GLY A CA 1
ATOM 845 C C . GLY A 1 108 ? -7.883 8.655 68.096 1.00 57.50 108 GLY A C 1
ATOM 846 O O . GLY A 1 108 ? -8.619 7.975 67.392 1.00 57.50 108 GLY A O 1
ATOM 847 N N . ARG A 1 109 ? -6.642 9.013 67.724 1.00 43.28 109 ARG A N 1
ATOM 848 C CA . ARG A 1 109 ? -5.989 8.591 66.470 1.00 43.28 109 ARG A CA 1
ATOM 849 C C . ARG A 1 109 ? -6.178 7.078 66.259 1.00 43.28 109 ARG A C 1
ATOM 851 O O . ARG A 1 109 ? -5.604 6.316 67.038 1.00 43.28 109 ARG A O 1
ATOM 858 N N . PRO A 1 110 ? -6.920 6.618 65.236 1.00 54.56 110 PRO A N 1
ATOM 859 C CA . PRO A 1 110 ? -6.927 5.203 64.913 1.00 54.56 110 PRO A CA 1
ATOM 860 C C . PRO A 1 110 ? -5.545 4.833 64.367 1.00 54.56 110 PRO A C 1
ATOM 862 O O . PRO A 1 110 ? -5.071 5.404 63.384 1.00 54.56 110 PRO A O 1
ATOM 865 N N . SER A 1 111 ? -4.884 3.891 65.039 1.00 52.00 111 SER A N 1
ATOM 866 C CA . SER A 1 111 ? -3.700 3.207 64.524 1.00 52.00 111 SER A CA 1
ATOM 867 C C . SER A 1 111 ? -4.139 2.356 63.338 1.00 52.00 111 SER A C 1
ATOM 869 O O . SER A 1 111 ? -4.626 1.240 63.509 1.00 52.00 111 SER A O 1
ATOM 871 N N . VAL A 1 112 ? -4.021 2.912 62.135 1.00 49.75 112 VAL A N 1
ATOM 872 C CA . VAL A 1 112 ? -4.251 2.188 60.886 1.00 49.75 112 VAL A CA 1
ATOM 873 C C . VAL A 1 112 ? -3.129 1.161 60.739 1.00 49.75 112 VAL A C 1
ATOM 875 O O . VAL A 1 112 ? -1.986 1.519 60.465 1.00 49.75 112 VAL A O 1
ATOM 878 N N . ALA A 1 113 ? -3.445 -0.114 60.962 1.00 52.06 113 ALA A N 1
ATOM 879 C CA . ALA A 1 113 ? -2.592 -1.203 60.510 1.00 52.06 113 ALA A CA 1
ATOM 880 C C . ALA A 1 113 ? -2.679 -1.296 58.971 1.00 52.06 113 ALA A C 1
ATOM 882 O O . ALA A 1 113 ? -3.759 -1.056 58.420 1.00 52.06 113 ALA A O 1
ATOM 883 N N . PRO A 1 114 ? -1.582 -1.623 58.264 1.00 46.97 114 PRO A N 1
ATOM 884 C CA . PRO A 1 114 ? -1.602 -1.762 56.813 1.00 46.97 114 PRO A CA 1
ATOM 885 C C . PRO A 1 114 ? -2.546 -2.897 56.412 1.00 46.97 114 PRO A C 1
ATOM 887 O O . PRO A 1 114 ? -2.394 -4.027 56.870 1.00 46.97 114 PRO A O 1
ATOM 890 N N . ILE A 1 115 ? -3.519 -2.595 55.556 1.00 46.72 115 ILE A N 1
ATOM 891 C CA . ILE A 1 115 ? -4.306 -3.614 54.866 1.00 46.72 115 ILE A CA 1
ATOM 892 C C . ILE A 1 115 ? -3.445 -4.086 53.696 1.00 46.72 115 ILE A C 1
ATOM 894 O O . ILE A 1 115 ? -3.193 -3.317 52.767 1.00 46.72 115 ILE A O 1
ATOM 898 N N . GLU A 1 116 ? -2.968 -5.330 53.759 1.00 43.03 116 GLU A N 1
ATOM 899 C CA . GLU A 1 116 ? -2.411 -6.019 52.597 1.00 43.03 116 GLU A CA 1
ATOM 900 C C . GLU A 1 116 ? -3.463 -6.039 51.485 1.00 43.03 116 GLU A C 1
ATOM 902 O O . GLU A 1 116 ? -4.574 -6.552 51.632 1.00 43.03 116 GLU A O 1
ATOM 907 N N . SER A 1 117 ? -3.107 -5.430 50.360 1.00 42.03 117 SER A N 1
ATOM 908 C CA . SER A 1 117 ? -3.893 -5.431 49.140 1.00 42.03 117 SER A CA 1
ATOM 909 C C . SER A 1 117 ? -3.874 -6.831 48.528 1.00 42.03 117 SER A C 1
ATOM 911 O O . SER A 1 117 ? -2.983 -7.162 47.746 1.00 42.03 117 SER A O 1
ATOM 913 N N . HIS A 1 118 ? -4.861 -7.658 48.864 1.00 39.78 118 HIS A N 1
ATOM 914 C CA . HIS A 1 118 ? -5.159 -8.834 48.060 1.00 39.78 118 HIS A CA 1
ATOM 915 C C . HIS A 1 118 ? -5.789 -8.383 46.741 1.00 39.78 118 HIS A C 1
ATOM 917 O O . HIS A 1 118 ? -6.917 -7.889 46.694 1.00 39.78 118 HIS A O 1
ATOM 923 N N . SER A 1 119 ? -5.022 -8.538 45.666 1.00 38.25 119 SER A N 1
ATOM 924 C CA . SER A 1 119 ? -5.440 -8.372 44.280 1.00 38.25 119 SER A CA 1
ATOM 925 C C . SER A 1 119 ? -6.586 -9.339 43.973 1.00 38.25 119 SER A C 1
ATOM 927 O O . SER A 1 119 ? -6.363 -10.496 43.624 1.00 38.25 119 SER A O 1
ATOM 929 N N . HIS A 1 120 ? -7.828 -8.885 44.115 1.00 37.50 120 HIS A N 1
ATOM 930 C CA . HIS A 1 120 ? -8.972 -9.621 43.597 1.00 37.50 120 HIS A CA 1
ATOM 931 C C . HIS A 1 120 ? -9.003 -9.473 42.077 1.00 37.50 120 HIS A C 1
ATOM 933 O O . HIS A 1 120 ? -9.327 -8.415 41.544 1.00 37.50 120 HIS A O 1
ATOM 939 N N . THR A 1 121 ? -8.669 -10.555 41.379 1.00 39.09 121 THR A N 1
ATOM 940 C CA . THR A 1 121 ? -9.033 -10.762 39.978 1.00 39.09 121 THR A CA 1
ATOM 941 C C . THR A 1 121 ? -10.561 -10.859 39.902 1.00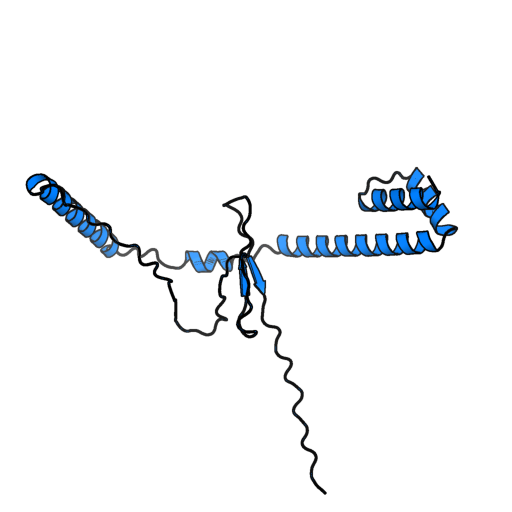 39.09 121 THR A C 1
ATOM 943 O O . THR A 1 121 ? -11.129 -11.755 40.534 1.00 39.09 121 THR A O 1
ATOM 946 N N . PRO A 1 122 ? -11.269 -9.982 39.171 1.00 40.22 122 PRO A N 1
ATOM 947 C CA . PRO A 1 122 ? -12.689 -10.180 38.942 1.00 40.22 122 PRO A CA 1
ATOM 948 C C . PRO A 1 122 ? -12.861 -11.275 37.883 1.00 40.22 122 PRO A C 1
ATOM 950 O O . PRO A 1 122 ? -12.759 -11.032 36.683 1.00 40.22 122 PRO A O 1
ATOM 953 N N . VAL A 1 123 ? -13.113 -12.503 38.336 1.00 41.28 123 VAL A N 1
ATOM 954 C CA . VAL A 1 123 ? -13.698 -13.552 37.496 1.00 41.28 123 VAL A CA 1
ATOM 955 C C . VAL A 1 123 ? -15.191 -13.249 37.399 1.00 41.28 123 VAL A C 1
ATOM 957 O O . VAL A 1 123 ? -15.959 -13.580 38.299 1.00 41.28 123 VAL A O 1
ATOM 960 N N . HIS A 1 124 ? -15.600 -12.584 36.320 1.00 41.31 124 HIS A N 1
ATOM 961 C CA . HIS A 1 124 ? -17.003 -12.555 35.923 1.00 41.31 124 HIS A CA 1
ATOM 962 C C . HIS A 1 124 ? -17.333 -13.872 35.218 1.00 41.31 124 HIS A C 1
ATOM 964 O O . HIS A 1 124 ? -17.047 -14.053 34.036 1.00 41.31 124 HIS A O 1
ATOM 970 N N . ALA A 1 125 ? -17.928 -14.795 35.968 1.00 47.97 125 ALA A N 1
ATOM 971 C CA . ALA A 1 125 ? -18.859 -15.756 35.405 1.00 47.97 125 ALA A CA 1
ATOM 972 C C . ALA A 1 125 ? -20.233 -15.073 35.356 1.00 47.97 125 ALA A C 1
ATOM 974 O O . ALA A 1 125 ? -20.641 -14.483 36.353 1.00 47.97 125 ALA A O 1
ATOM 975 N N . ASP A 1 126 ? -20.877 -15.048 34.188 1.00 41.12 126 ASP A N 1
ATOM 976 C CA . ASP A 1 126 ? -22.207 -15.648 34.036 1.00 41.12 126 ASP A CA 1
ATOM 977 C C . ASP A 1 126 ? -22.769 -15.513 32.609 1.00 41.12 126 ASP A C 1
ATOM 979 O O . ASP A 1 126 ? -22.693 -14.478 31.950 1.00 41.12 126 ASP A O 1
ATOM 983 N N . SER A 1 127 ? -23.290 -16.660 32.168 1.00 47.38 127 SER A N 1
ATOM 984 C CA . SER A 1 127 ? -24.390 -16.926 31.232 1.00 47.38 127 SER A CA 1
ATOM 985 C C . SER A 1 127 ? -24.922 -15.795 30.342 1.00 47.38 127 SER A C 1
ATOM 987 O O . SER A 1 127 ? -25.647 -14.927 30.811 1.00 47.38 127 SER A O 1
ATOM 989 N N . GLU A 1 128 ? -24.695 -15.918 29.030 1.00 40.38 128 GLU A N 1
ATOM 990 C CA . GLU A 1 128 ? -25.729 -16.200 28.010 1.00 40.38 128 GLU A CA 1
ATOM 991 C C . GLU A 1 128 ? -25.111 -16.049 26.606 1.00 40.38 128 GLU A C 1
ATOM 993 O O . GLU A 1 128 ? -24.843 -14.945 26.144 1.00 40.38 128 GLU A O 1
ATOM 998 N N . GLY A 1 129 ? -24.865 -17.172 25.919 1.00 44.78 129 GLY A N 1
ATOM 999 C CA . GLY A 1 129 ? -24.832 -17.285 24.448 1.00 44.78 129 GLY A CA 1
ATOM 1000 C C . GLY A 1 129 ? -23.897 -16.397 23.605 1.00 44.78 129 GLY A C 1
ATOM 1001 O O . GLY A 1 129 ? -23.978 -16.465 22.381 1.00 44.78 129 GLY A O 1
ATOM 1002 N N . LYS A 1 130 ? -23.020 -15.578 24.190 1.00 42.44 130 LYS A N 1
ATOM 1003 C CA . LYS A 1 130 ? -22.030 -14.751 23.482 1.00 42.44 130 LYS A CA 1
ATOM 1004 C C . LYS A 1 130 ? -20.629 -15.285 23.743 1.00 42.44 130 LYS A C 1
ATOM 1006 O O . LYS A 1 130 ? -20.289 -15.576 24.886 1.00 42.44 130 LYS A O 1
ATOM 1011 N N . ALA A 1 131 ? -19.821 -15.399 22.687 1.00 48.53 131 ALA A N 1
ATOM 1012 C CA . ALA A 1 131 ? -18.416 -15.776 22.799 1.00 48.53 131 ALA A CA 1
ATOM 1013 C C . ALA A 1 131 ? -17.736 -14.897 23.862 1.00 48.53 131 ALA A C 1
ATOM 1015 O O . ALA A 1 131 ? -17.701 -13.673 23.739 1.00 48.53 131 ALA A O 1
ATOM 1016 N N . ALA A 1 132 ? -17.265 -15.520 24.942 1.00 49.53 132 ALA A N 1
ATOM 1017 C CA . ALA A 1 132 ? -16.590 -14.823 26.023 1.00 49.53 132 ALA A CA 1
ATOM 1018 C C . ALA A 1 132 ? -15.211 -14.375 25.523 1.00 49.53 132 ALA A C 1
ATOM 1020 O O . ALA A 1 132 ? -14.303 -15.197 25.386 1.00 49.53 132 ALA A O 1
ATOM 1021 N N . TYR A 1 133 ? -15.072 -13.083 25.221 1.00 48.38 133 TYR A N 1
ATOM 1022 C CA . TYR A 1 133 ? -13.785 -12.489 24.879 1.00 48.38 133 TYR A CA 1
ATOM 1023 C C . TYR A 1 133 ? -12.966 -12.308 26.153 1.00 48.38 133 TYR A C 1
ATOM 1025 O O . TYR A 1 133 ? -13.408 -11.663 27.104 1.00 48.38 133 TYR A O 1
ATOM 1033 N N . VAL A 1 134 ? -11.762 -12.871 26.164 1.00 54.97 134 VAL A N 1
ATOM 1034 C CA . VAL A 1 134 ? -10.776 -12.620 27.216 1.00 54.97 134 VAL A CA 1
ATOM 1035 C C . VAL A 1 134 ? -9.893 -11.470 26.744 1.00 54.97 134 VAL A C 1
ATOM 1037 O O . VAL A 1 134 ? -9.283 -11.562 25.679 1.00 54.97 134 VAL A O 1
ATOM 1040 N N . VAL A 1 135 ? -9.855 -10.383 27.516 1.00 53.78 135 VAL A N 1
ATOM 1041 C CA . VAL A 1 135 ? -8.950 -9.252 27.275 1.00 53.78 135 VAL A CA 1
ATOM 1042 C C . VAL A 1 135 ? -7.599 -9.598 27.892 1.00 53.78 135 VAL A C 1
ATOM 1044 O O . VAL A 1 135 ? -7.525 -9.868 29.091 1.00 53.78 135 VAL A O 1
ATOM 1047 N N . ALA A 1 136 ? -6.549 -9.623 27.075 1.00 56.31 136 ALA A N 1
ATOM 1048 C CA . ALA A 1 136 ? -5.178 -9.862 27.516 1.00 56.31 136 ALA A CA 1
ATOM 1049 C C . ALA A 1 136 ? -4.302 -8.640 27.210 1.00 56.31 136 ALA A C 1
ATOM 1051 O O . ALA A 1 136 ? -4.412 -8.058 26.127 1.00 56.31 136 ALA A O 1
ATOM 1052 N N . ASP A 1 137 ? -3.429 -8.280 28.155 1.00 54.00 137 ASP A N 1
ATOM 1053 C CA . ASP A 1 137 ? -2.366 -7.301 27.926 1.00 54.00 137 ASP A CA 1
ATOM 1054 C C . ASP A 1 137 ? -1.373 -7.837 26.883 1.00 54.00 137 ASP A C 1
ATOM 1056 O O . ASP A 1 137 ? -1.086 -9.035 26.821 1.00 54.00 137 ASP A O 1
ATOM 1060 N N . ALA A 1 138 ? -0.857 -6.942 26.037 1.00 52.75 138 ALA A N 1
ATOM 1061 C CA . ALA A 1 138 ? -0.014 -7.291 24.891 1.00 52.75 138 ALA A CA 1
ATOM 1062 C C . ALA A 1 138 ? 1.322 -7.969 25.271 1.00 52.75 138 ALA A C 1
ATOM 1064 O O . ALA A 1 138 ? 1.950 -8.612 24.427 1.00 52.75 138 ALA A O 1
ATOM 1065 N N . GLU A 1 139 ? 1.755 -7.868 26.531 1.00 45.38 139 GLU A N 1
ATOM 1066 C CA . GLU A 1 139 ? 2.945 -8.550 27.039 1.00 45.38 139 GLU A CA 1
ATOM 1067 C C . GLU A 1 139 ? 2.608 -9.988 27.467 1.00 45.38 139 GLU A C 1
ATOM 1069 O O . GLU A 1 139 ? 2.222 -10.258 28.601 1.00 45.38 139 GLU A O 1
ATOM 1074 N N . GLY A 1 140 ? 2.781 -10.939 26.542 1.00 47.91 140 GLY A N 1
ATOM 1075 C CA . GLY A 1 140 ? 2.751 -12.374 26.856 1.00 47.91 140 GLY A CA 1
ATOM 1076 C C . GLY A 1 140 ? 1.484 -13.119 26.430 1.00 47.91 140 GLY A C 1
ATOM 1077 O O . GLY A 1 140 ? 0.924 -13.897 27.204 1.00 47.91 140 GLY A O 1
ATOM 1078 N N . ILE A 1 141 ? 1.050 -12.941 25.179 1.00 48.50 141 ILE A N 1
ATOM 1079 C CA . ILE A 1 141 ? -0.076 -13.694 24.610 1.00 48.50 141 ILE A CA 1
ATOM 1080 C C . ILE A 1 141 ? 0.318 -15.173 24.443 1.00 48.50 141 ILE A C 1
ATOM 1082 O O . ILE A 1 141 ? 0.975 -15.554 23.476 1.00 48.50 141 ILE A O 1
ATOM 1086 N N . VAL A 1 142 ? -0.120 -16.024 25.373 1.00 46.78 142 VAL A N 1
ATOM 1087 C CA . VAL A 1 142 ? -0.118 -17.486 25.214 1.00 46.78 142 VAL A CA 1
ATOM 1088 C C . VAL A 1 142 ? -1.547 -17.931 24.918 1.00 46.78 142 VAL A C 1
ATOM 1090 O O . VAL A 1 142 ? -2.421 -17.865 25.784 1.00 46.78 142 VAL A O 1
ATOM 1093 N N . LEU A 1 143 ? -1.792 -18.384 23.687 1.00 47.09 143 LEU A N 1
ATOM 1094 C CA . LEU A 1 143 ? -3.082 -18.930 23.258 1.00 47.09 143 LEU A CA 1
ATOM 1095 C C . LEU A 1 143 ? -3.404 -20.188 24.078 1.00 47.09 143 LEU A C 1
ATOM 1097 O O . LEU A 1 143 ? -2.753 -21.217 23.915 1.00 47.09 143 LEU A O 1
ATOM 1101 N N . ARG A 1 144 ? -4.399 -20.116 24.972 1.00 47.12 144 ARG A N 1
ATOM 1102 C CA . ARG A 1 144 ? -4.804 -21.270 25.797 1.00 47.12 144 ARG A CA 1
ATOM 1103 C C . ARG A 1 144 ? -5.877 -22.151 25.152 1.00 47.12 144 ARG A C 1
ATOM 1105 O O . ARG A 1 144 ? -5.963 -23.316 25.524 1.00 47.12 144 ARG A O 1
ATOM 1112 N N . HIS A 1 145 ? -6.674 -21.650 24.199 1.00 50.50 145 HIS A N 1
ATOM 1113 C CA . HIS A 1 145 ? -7.658 -22.484 23.497 1.00 50.50 145 HIS A CA 1
ATOM 1114 C C . HIS A 1 145 ? -8.157 -21.857 22.174 1.00 50.50 145 HIS A C 1
ATOM 1116 O O . HIS A 1 145 ? -8.419 -20.657 22.150 1.00 50.50 145 HIS A O 1
ATOM 1122 N N . PRO A 1 146 ? -8.355 -22.638 21.092 1.00 55.56 146 PRO A N 1
ATOM 1123 C CA . PRO A 1 146 ? -8.797 -22.144 19.777 1.00 55.56 146 PRO A CA 1
ATOM 1124 C C . PRO A 1 146 ? -10.299 -21.809 19.652 1.00 55.56 146 PRO A C 1
ATOM 1126 O O . PRO A 1 146 ? -10.744 -21.426 18.576 1.00 55.56 146 PRO A O 1
ATOM 1129 N N . SER A 1 147 ? -11.101 -21.961 20.711 1.00 54.09 147 SER A N 1
ATOM 1130 C CA . SER A 1 147 ? -12.568 -21.793 20.648 1.00 54.09 147 SER A CA 1
ATOM 1131 C C . SER A 1 147 ? -13.092 -20.459 21.191 1.00 54.09 147 SER A C 1
ATOM 1133 O O . SER A 1 147 ? -14.303 -20.270 21.257 1.00 54.09 147 SER A O 1
ATOM 1135 N N . HIS A 1 148 ? -12.218 -19.542 21.609 1.00 57.03 148 HIS A N 1
ATOM 1136 C CA . HIS A 1 148 ? -12.616 -18.255 22.182 1.00 57.03 148 HIS A CA 1
ATOM 1137 C C . HIS A 1 148 ? -12.241 -17.123 21.230 1.00 57.03 148 HIS A C 1
ATOM 1139 O O . HIS A 1 148 ? -11.131 -17.101 20.702 1.00 57.03 148 HIS A O 1
ATOM 1145 N N . GLY A 1 149 ? -13.161 -16.175 21.034 1.00 58.06 149 GLY A N 1
ATOM 1146 C CA . GLY A 1 149 ? -12.819 -14.914 20.390 1.00 58.06 149 GLY A CA 1
ATOM 1147 C C . GLY A 1 149 ? -11.779 -14.175 21.233 1.00 58.06 149 GLY A C 1
ATOM 1148 O O . GLY A 1 149 ? -11.902 -14.117 22.458 1.00 58.06 149 GLY A O 1
ATOM 1149 N N . LEU A 1 150 ? -10.738 -13.638 20.599 1.00 64.00 150 LEU A N 1
ATOM 1150 C CA . LEU A 1 150 ? -9.651 -12.945 21.295 1.00 64.00 150 LEU A CA 1
ATOM 1151 C C . LEU A 1 150 ? -9.767 -11.444 21.051 1.00 64.00 150 LEU A C 1
ATOM 1153 O O . LEU A 1 150 ? -9.843 -11.020 19.902 1.00 64.00 150 LEU A O 1
ATOM 1157 N N . ALA A 1 151 ? -9.752 -10.653 22.123 1.00 62.44 151 ALA A N 1
ATOM 1158 C CA . ALA A 1 151 ? -9.619 -9.205 22.048 1.00 62.44 151 ALA A CA 1
ATOM 1159 C C . ALA A 1 151 ? -8.218 -8.817 22.542 1.00 62.44 151 ALA A C 1
ATOM 1161 O O . ALA A 1 151 ? -7.927 -8.937 23.732 1.00 62.44 151 ALA A O 1
ATOM 1162 N N . VAL A 1 152 ? -7.343 -8.378 21.636 1.00 68.25 152 VAL A N 1
ATOM 1163 C CA . VAL A 1 152 ? -5.993 -7.906 21.987 1.00 68.25 152 VAL A CA 1
ATOM 1164 C C . VAL A 1 152 ? -6.007 -6.388 22.043 1.00 68.25 152 VAL A C 1
ATOM 1166 O O . VAL A 1 152 ? -6.251 -5.730 21.029 1.00 68.25 152 VAL A O 1
ATOM 1169 N N . GLN A 1 153 ? -5.743 -5.832 23.222 1.00 62.03 153 GLN A N 1
ATOM 1170 C CA . GLN A 1 153 ? -5.631 -4.391 23.405 1.00 62.03 153 GLN A CA 1
ATOM 1171 C C . GLN A 1 153 ? -4.190 -3.951 23.147 1.00 62.03 153 GLN A C 1
ATOM 1173 O O . GLN A 1 153 ? -3.257 -4.437 23.781 1.00 62.03 153 GLN A O 1
ATOM 1178 N N . TYR A 1 154 ? -4.003 -3.018 22.215 1.00 68.81 154 TYR A N 1
ATOM 1179 C CA . TYR A 1 154 ? -2.695 -2.433 21.944 1.00 68.81 154 TYR A CA 1
ATOM 1180 C C . TYR A 1 154 ? -2.544 -1.131 22.728 1.00 68.81 154 TYR A C 1
ATOM 1182 O O . TYR A 1 154 ? -3.370 -0.219 22.602 1.00 68.81 154 TYR A O 1
ATOM 1190 N N . ALA A 1 155 ? -1.492 -1.037 23.541 1.00 64.12 155 ALA A N 1
ATOM 1191 C CA . ALA A 1 155 ? -1.159 0.201 24.228 1.00 64.12 155 ALA A CA 1
ATOM 1192 C C . ALA A 1 155 ? -0.777 1.262 23.188 1.00 64.12 155 ALA A C 1
ATOM 1194 O O . ALA A 1 155 ? 0.103 1.047 22.355 1.00 64.12 155 ALA A O 1
ATOM 1195 N N . THR A 1 156 ? -1.453 2.409 23.219 1.00 71.62 156 THR A N 1
ATOM 1196 C CA . THR A 1 156 ? -1.097 3.554 22.378 1.00 71.62 156 THR A CA 1
ATOM 1197 C C . THR A 1 156 ? -0.526 4.670 23.245 1.00 71.62 156 THR A C 1
ATOM 1199 O O . THR A 1 156 ? -0.889 4.825 24.411 1.00 71.62 156 THR A O 1
ATOM 1202 N N . ASN A 1 157 ? 0.335 5.505 22.662 1.00 67.88 157 ASN A N 1
ATOM 1203 C CA . ASN A 1 157 ? 0.927 6.657 23.353 1.00 67.88 157 ASN A CA 1
ATOM 1204 C C . ASN A 1 157 ? -0.094 7.775 23.654 1.00 67.88 157 ASN A C 1
ATOM 1206 O O . ASN A 1 157 ? 0.271 8.817 24.197 1.00 67.88 157 ASN A O 1
ATOM 1210 N N . ARG A 1 158 ? -1.369 7.598 23.278 1.00 56.34 158 ARG A N 1
ATOM 1211 C CA . ARG A 1 158 ? -2.458 8.533 23.564 1.00 56.34 158 ARG A CA 1
ATOM 1212 C C . ARG A 1 158 ? -3.517 7.833 24.418 1.00 56.34 158 ARG A C 1
ATOM 1214 O O . ARG A 1 158 ? -4.223 6.976 23.899 1.00 56.34 158 ARG A O 1
ATOM 1221 N N . PRO A 1 159 ? -3.731 8.241 25.683 1.00 67.38 159 PRO A N 1
ATOM 1222 C CA . PRO A 1 159 ? -4.681 7.566 26.577 1.00 67.38 159 PRO A CA 1
ATOM 1223 C C . PRO A 1 159 ? -6.140 7.643 26.097 1.00 67.38 159 PRO A C 1
ATOM 1225 O O . PRO A 1 159 ? -6.984 6.884 26.561 1.00 67.38 159 PRO A O 1
ATOM 1228 N N . SER A 1 160 ? -6.447 8.545 25.159 1.00 65.75 160 SER A N 1
ATOM 1229 C CA . SER A 1 160 ? -7.762 8.675 24.526 1.00 65.75 160 SER A 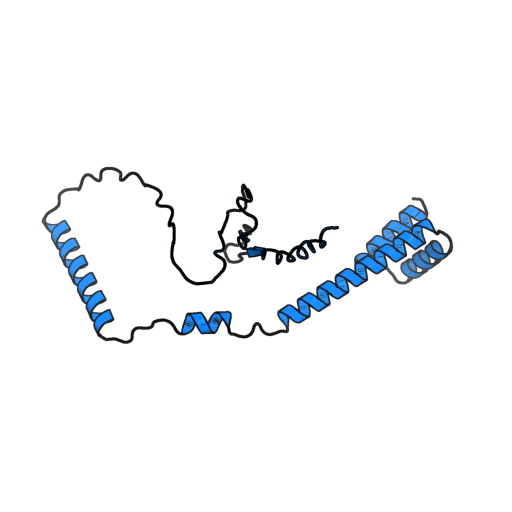CA 1
ATOM 1230 C C . SER A 1 160 ? -8.001 7.720 23.351 1.00 65.75 160 SER A C 1
ATOM 1232 O O . SER A 1 160 ? -9.120 7.678 22.842 1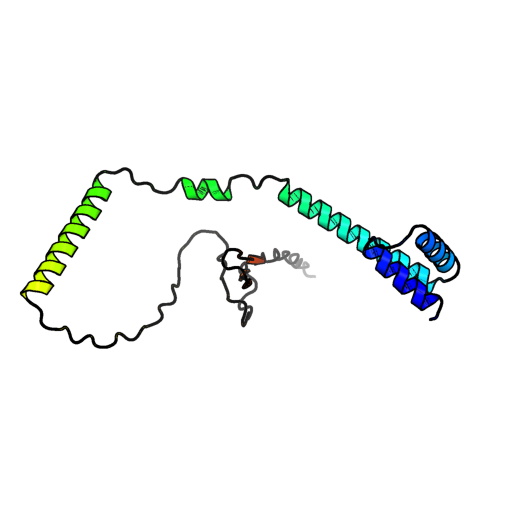.00 65.75 160 SER A O 1
ATOM 1234 N N . VAL A 1 161 ? -6.989 6.971 22.898 1.00 52.94 161 VAL A N 1
ATOM 1235 C CA . VAL A 1 161 ? -7.095 6.050 21.758 1.00 52.94 161 VAL A CA 1
ATOM 1236 C C . VAL A 1 161 ? -6.811 4.629 22.231 1.00 52.94 161 VAL A C 1
ATOM 1238 O O . VAL A 1 161 ? -5.696 4.307 22.637 1.00 52.94 161 VAL A O 1
ATOM 1241 N N . GLN A 1 162 ? -7.823 3.767 22.146 1.00 65.94 162 GLN A N 1
ATOM 1242 C CA . GLN A 1 162 ? -7.692 2.332 22.393 1.00 65.94 162 GLN A CA 1
ATOM 1243 C C . GLN A 1 162 ? -7.851 1.591 21.067 1.00 65.94 162 GLN A C 1
ATOM 1245 O O . GLN A 1 162 ? -8.864 1.748 20.388 1.00 65.94 162 GLN A O 1
ATOM 1250 N N . VAL A 1 163 ? -6.846 0.799 20.695 1.00 69.31 163 VAL A N 1
ATOM 1251 C CA . VAL A 1 163 ? -6.916 -0.093 19.533 1.00 69.31 163 VAL A CA 1
ATOM 1252 C C . VAL A 1 163 ? -7.152 -1.504 20.057 1.00 69.31 163 VAL A C 1
ATOM 1254 O O . VAL A 1 163 ? -6.348 -2.008 20.840 1.00 69.31 163 VAL A O 1
ATOM 1257 N N . ILE A 1 164 ? -8.263 -2.121 19.651 1.00 72.81 164 ILE A N 1
ATOM 1258 C CA . ILE A 1 164 ? -8.650 -3.478 20.052 1.00 72.81 164 ILE A CA 1
ATOM 1259 C C . ILE A 1 164 ? -8.760 -4.329 18.788 1.00 72.81 164 ILE A C 1
ATOM 1261 O O . ILE A 1 164 ? -9.584 -4.044 17.920 1.00 72.81 164 ILE A O 1
ATOM 1265 N N . TRP A 1 165 ? -7.939 -5.371 18.689 1.00 71.06 165 TRP A N 1
ATOM 1266 C CA . TRP A 1 165 ? -8.014 -6.358 17.614 1.00 71.06 165 TRP A CA 1
ATOM 1267 C C . TRP A 1 165 ? -8.907 -7.515 18.040 1.00 71.06 165 TRP A C 1
ATOM 1269 O O . TRP A 1 165 ? -8.637 -8.145 19.061 1.00 71.06 165 TRP A O 1
ATOM 1279 N N . LEU A 1 166 ? -9.951 -7.794 17.259 1.00 69.75 166 LEU A N 1
ATOM 1280 C CA . LEU A 1 166 ? -10.867 -8.907 17.491 1.00 69.75 166 LEU A CA 1
ATOM 1281 C C . LEU A 1 166 ? -10.532 -10.051 16.534 1.00 69.75 166 LEU A C 1
ATOM 1283 O O . LEU A 1 166 ? -10.600 -9.883 15.319 1.00 69.75 166 LEU A O 1
ATOM 1287 N N . TYR A 1 167 ? -10.198 -11.212 17.084 1.00 69.75 167 TYR A N 1
ATOM 1288 C CA . TYR A 1 167 ? -10.077 -12.454 16.329 1.00 69.75 167 TYR A CA 1
ATOM 1289 C C . TYR A 1 167 ? -11.335 -13.279 16.562 1.00 69.75 167 TYR A C 1
ATOM 1291 O O . TYR A 1 167 ? -11.644 -13.632 17.703 1.00 69.75 167 TYR A O 1
ATOM 1299 N N . GLU A 1 168 ? -12.061 -13.586 15.493 1.00 67.94 168 GLU A N 1
ATOM 1300 C CA . GLU A 1 168 ? -13.155 -14.551 15.537 1.00 67.94 168 GLU A CA 1
ATOM 1301 C C . GLU A 1 168 ? -12.607 -15.959 15.273 1.00 67.94 168 GLU A C 1
ATOM 1303 O O . GLU A 1 168 ? -11.731 -16.125 14.416 1.00 67.94 168 GLU A O 1
ATOM 1308 N N . PRO A 1 169 ? -13.082 -16.985 16.002 1.00 64.50 169 PRO A N 1
ATOM 1309 C CA . PRO A 1 169 ? -12.695 -18.353 15.710 1.00 64.50 169 PRO A CA 1
ATOM 1310 C C . PRO A 1 169 ? -13.151 -18.696 14.293 1.00 64.50 169 PRO A C 1
ATOM 1312 O O . PRO A 1 169 ? -14.309 -18.489 13.928 1.00 64.50 169 PRO A O 1
ATOM 1315 N N . THR A 1 170 ? -12.232 -19.221 13.485 1.00 62.53 170 THR A N 1
ATOM 1316 C CA . THR A 1 170 ? -12.567 -19.717 12.152 1.00 62.53 170 THR A CA 1
ATOM 1317 C C . THR A 1 170 ? -13.643 -20.792 12.314 1.00 62.53 170 THR A C 1
ATOM 1319 O O . THR A 1 170 ? -13.443 -21.696 13.134 1.00 62.53 170 THR A O 1
ATOM 1322 N N . PRO A 1 171 ? -14.778 -20.720 11.592 1.00 62.19 171 PRO A N 1
ATOM 1323 C CA . PRO A 1 171 ? -15.780 -21.771 11.668 1.00 62.19 171 PRO A CA 1
ATOM 1324 C C . PRO A 1 171 ? -15.081 -23.083 11.329 1.00 62.19 171 PRO A C 1
ATOM 1326 O O . PRO A 1 171 ? -14.439 -23.197 10.282 1.00 62.19 171 PRO A O 1
ATOM 1329 N N . GLN A 1 172 ? -15.126 -24.039 12.260 1.00 56.97 172 GLN A N 1
ATOM 1330 C CA . GLN A 1 172 ? -14.625 -25.379 12.005 1.00 56.97 172 GLN A CA 1
ATOM 1331 C C . GLN A 1 172 ? -15.411 -25.894 10.807 1.00 56.97 172 GLN A C 1
ATOM 1333 O O . GLN A 1 172 ? -16.599 -26.178 10.928 1.00 56.97 172 GLN A O 1
ATOM 1338 N N . ASN A 1 173 ? -14.765 -25.943 9.641 1.00 54.25 173 ASN A N 1
ATOM 1339 C CA . ASN A 1 173 ? -15.297 -26.664 8.499 1.00 54.25 173 ASN A CA 1
ATOM 1340 C C . ASN A 1 173 ? -15.542 -28.081 9.009 1.00 54.25 173 ASN A C 1
ATOM 1342 O O . ASN A 1 173 ? -14.582 -28.783 9.338 1.00 54.25 173 ASN A O 1
ATOM 1346 N N . GLU A 1 174 ? -16.814 -28.446 9.164 1.00 52.53 174 GLU A N 1
ATOM 1347 C CA . GLU A 1 174 ? -17.214 -29.795 9.521 1.00 52.53 174 GLU A CA 1
ATOM 1348 C C . GLU A 1 174 ? -16.496 -30.732 8.558 1.00 52.53 174 GLU A C 1
ATOM 1350 O O . GLU A 1 174 ? -16.706 -30.702 7.344 1.00 52.53 174 GLU A O 1
ATOM 1355 N N . SER A 1 175 ? -15.558 -31.498 9.112 1.00 54.50 175 SER A N 1
ATOM 1356 C CA . SER A 1 175 ? -14.833 -32.517 8.375 1.00 54.50 175 SER A CA 1
ATOM 1357 C C . SER A 1 175 ? -15.886 -33.411 7.714 1.00 54.50 175 SER A C 1
ATOM 1359 O O . SER A 1 175 ? -16.759 -33.909 8.435 1.00 54.50 175 SER A O 1
ATOM 1361 N N . PRO A 1 176 ? -15.889 -33.573 6.377 1.00 53.38 176 PRO A N 1
ATOM 1362 C CA . PRO A 1 176 ? -16.934 -34.322 5.700 1.00 53.38 176 PRO A CA 1
ATOM 1363 C C . PRO A 1 176 ? -16.991 -35.718 6.309 1.00 53.38 176 PRO A C 1
ATOM 1365 O O . PRO A 1 176 ? -15.986 -36.431 6.348 1.00 53.38 176 PRO A O 1
ATOM 1368 N N . ALA A 1 177 ? -18.164 -36.054 6.849 1.00 55.25 177 ALA A N 1
ATOM 1369 C CA . ALA A 1 177 ? -18.425 -37.303 7.538 1.00 55.25 177 ALA A CA 1
ATOM 1370 C C . ALA A 1 177 ? -17.832 -38.469 6.742 1.00 55.25 177 ALA A C 1
ATOM 1372 O O . ALA A 1 177 ? -18.140 -38.653 5.561 1.00 55.25 177 ALA A O 1
ATOM 1373 N N . ALA A 1 178 ? -16.961 -39.238 7.400 1.00 53.69 178 ALA A N 1
ATOM 1374 C CA . ALA A 1 178 ? -16.398 -40.456 6.854 1.00 53.69 178 ALA A CA 1
ATOM 1375 C C . ALA A 1 178 ? -17.551 -41.353 6.384 1.00 53.69 178 ALA A C 1
ATOM 1377 O O . ALA A 1 178 ? -18.287 -41.933 7.185 1.00 53.69 178 ALA A O 1
ATOM 1378 N N . THR A 1 179 ? -17.725 -41.420 5.065 1.00 58.53 179 THR A N 1
ATOM 1379 C CA . THR A 1 179 ? -18.653 -42.337 4.414 1.00 58.53 179 THR A CA 1
ATOM 1380 C C . THR A 1 179 ? -18.177 -43.740 4.753 1.00 58.53 179 THR A C 1
ATOM 1382 O O . THR A 1 179 ? -17.160 -44.214 4.249 1.00 58.53 179 THR A O 1
ATOM 1385 N N . THR A 1 180 ? -18.881 -44.374 5.685 1.00 57.75 180 THR A N 1
ATOM 1386 C CA . THR A 1 180 ? -18.665 -45.771 6.043 1.00 57.75 180 THR A CA 1
ATOM 1387 C C . THR A 1 180 ? -19.070 -46.604 4.832 1.00 57.75 180 THR A C 1
ATOM 1389 O O . THR A 1 180 ? -20.240 -46.623 4.453 1.00 57.75 180 THR A O 1
ATOM 1392 N N . ALA A 1 181 ? -18.092 -47.230 4.178 1.00 50.47 181 ALA A N 1
ATOM 1393 C CA . ALA A 1 181 ? -18.339 -48.167 3.092 1.00 50.47 181 ALA A CA 1
ATOM 1394 C C . ALA A 1 181 ? -19.108 -49.394 3.625 1.00 50.47 18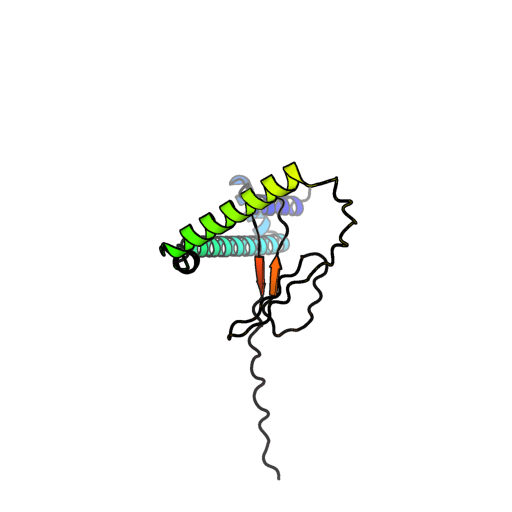1 ALA A C 1
ATOM 1396 O O . ALA A 1 181 ? -18.772 -49.889 4.705 1.00 50.47 181 ALA A O 1
ATOM 1397 N N . PRO A 1 182 ? -20.123 -49.904 2.904 1.00 57.62 182 PRO A N 1
ATOM 1398 C CA . PRO A 1 182 ? -20.774 -51.153 3.268 1.00 57.62 182 PRO A CA 1
ATOM 1399 C C . PRO A 1 182 ? -19.825 -52.322 2.975 1.00 57.62 182 PRO A C 1
ATOM 1401 O O . PRO A 1 182 ? -19.205 -52.380 1.912 1.00 57.62 182 PRO A O 1
ATOM 1404 N N . GLY A 1 183 ? -19.694 -53.221 3.950 1.00 55.69 183 GLY A N 1
ATOM 1405 C CA . GLY A 1 183 ? -18.841 -54.403 3.873 1.00 55.69 183 GLY A CA 1
ATOM 1406 C C . GLY A 1 183 ? -19.253 -55.381 2.772 1.00 55.69 183 GLY A C 1
ATOM 1407 O O . GLY A 1 183 ? -20.433 -55.499 2.434 1.00 55.69 183 GLY A O 1
ATOM 1408 N N . ALA A 1 184 ? -18.248 -56.090 2.263 1.00 48.66 184 ALA A N 1
ATOM 1409 C CA . ALA A 1 184 ? -18.359 -57.319 1.488 1.00 48.66 184 ALA A CA 1
ATOM 1410 C C . ALA A 1 184 ? -17.604 -58.425 2.232 1.00 48.66 184 ALA A C 1
ATOM 1412 O O . ALA A 1 184 ? -16.553 -58.096 2.834 1.00 48.66 184 ALA A O 1
#